Protein AF-A0AAE7ADG5-F1 (afdb_monomer_lite)

Secondary structure (DSSP, 8-state):
---SSSGGGSS--SS-SSS-S--PPPPHHHHHHHHHHHHHHHHHH-TT-HHHHHHHHHHHHHHHHHTT-----GGGGG--HHHHIIIIITTT-HHHHHHHHHHHHHHHHHHTTPPP--TTSS--

pLDDT: mean 80.89, std 19.25, range [38.16, 96.94]

Structure (mmCIF, N/CA/C/O backbone):
data_AF-A0AAE7ADG5-F1
#
_entry.id   AF-A0AAE7ADG5-F1
#
loop_
_atom_site.group_PDB
_atom_site.id
_atom_site.type_symbol
_atom_site.label_atom_id
_atom_site.label_alt_id
_atom_site.label_comp_id
_atom_site.label_asym_id
_atom_site.label_entity_id
_atom_site.label_seq_id
_atom_site.pdbx_PDB_ins_code
_atom_site.Cartn_x
_atom_site.Cartn_y
_atom_site.Cartn_z
_atom_site.occupancy
_atom_site.B_iso_or_equiv
_atom_site.auth_seq_id
_atom_site.auth_comp_id
_atom_site.auth_asym_id
_atom_site.auth_atom_id
_atom_site.pdbx_PDB_model_num
ATOM 1 N N . MET A 1 1 ? -29.224 -21.470 -20.494 1.00 50.34 1 MET A N 1
ATOM 2 C CA . MET A 1 1 ? -28.049 -21.726 -19.638 1.00 50.34 1 MET A CA 1
ATOM 3 C C . MET A 1 1 ? -26.850 -21.430 -20.522 1.00 50.34 1 MET A C 1
ATOM 5 O O . MET A 1 1 ? -26.701 -22.135 -21.502 1.00 50.34 1 MET A O 1
ATOM 9 N N . PHE A 1 2 ? -26.132 -20.339 -20.226 1.00 41.84 2 PHE A N 1
ATOM 10 C CA . PHE A 1 2 ? -24.932 -19.827 -20.916 1.00 41.84 2 PHE A CA 1
ATOM 11 C C . PHE A 1 2 ? -25.053 -19.529 -22.417 1.00 41.84 2 PHE A C 1
ATOM 13 O O . PHE A 1 2 ? -24.735 -20.400 -23.200 1.00 41.84 2 PHE A O 1
ATOM 20 N N . ASP A 1 3 ? -25.433 -18.298 -22.795 1.00 45.97 3 ASP A N 1
ATOM 21 C CA . ASP A 1 3 ? -25.000 -17.706 -24.087 1.00 45.97 3 ASP A CA 1
ATOM 22 C C . ASP A 1 3 ? -25.212 -16.178 -24.228 1.00 45.97 3 ASP A C 1
ATOM 24 O O . ASP A 1 3 ? -24.752 -15.583 -25.193 1.00 45.97 3 ASP A O 1
ATOM 28 N N . ASP A 1 4 ? -25.805 -15.478 -23.251 1.00 41.50 4 ASP A N 1
ATOM 29 C CA . ASP A 1 4 ? -26.000 -14.013 -23.354 1.00 41.50 4 ASP A CA 1
ATOM 30 C C . ASP A 1 4 ? -24.872 -13.150 -22.753 1.00 41.50 4 ASP A C 1
ATOM 32 O O . ASP A 1 4 ? -24.926 -11.922 -22.782 1.00 41.50 4 ASP A O 1
ATOM 36 N N . TYR A 1 5 ? -23.809 -13.756 -22.210 1.00 43.16 5 TYR A N 1
ATOM 37 C CA . TYR A 1 5 ? -22.760 -12.990 -21.515 1.00 43.16 5 TYR A CA 1
ATOM 38 C C . TYR A 1 5 ? -21.665 -12.431 -22.443 1.00 43.16 5 TYR A C 1
ATOM 40 O O . TYR A 1 5 ? -20.860 -11.605 -22.017 1.00 43.16 5 TYR A O 1
ATOM 48 N N . VAL A 1 6 ? -21.619 -12.844 -23.715 1.00 47.50 6 VAL A N 1
ATOM 49 C CA . VAL A 1 6 ? -20.518 -12.480 -24.633 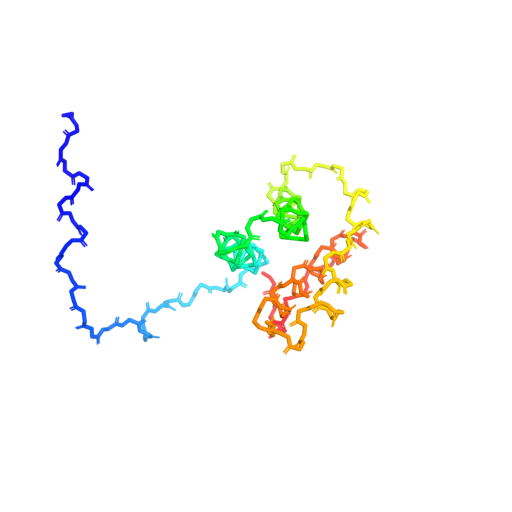1.00 47.50 6 VAL A CA 1
ATOM 50 C C . VAL A 1 6 ? -20.924 -11.414 -25.664 1.00 47.50 6 VAL A C 1
ATOM 52 O O . VAL A 1 6 ? -20.060 -10.727 -26.203 1.00 47.50 6 VAL A O 1
ATOM 55 N N . ALA A 1 7 ? -22.222 -11.178 -25.889 1.00 43.59 7 ALA A N 1
ATOM 56 C CA . ALA A 1 7 ? -22.689 -10.280 -26.953 1.00 43.59 7 ALA A CA 1
ATOM 57 C C . ALA A 1 7 ? -22.772 -8.787 -26.565 1.00 43.59 7 ALA A C 1
ATOM 59 O O . ALA A 1 7 ? -22.727 -7.922 -27.438 1.00 43.59 7 ALA A O 1
ATOM 60 N N . SER A 1 8 ? -22.826 -8.446 -25.275 1.00 40.94 8 SER A N 1
ATOM 61 C CA . SER A 1 8 ? -23.047 -7.051 -24.843 1.00 40.94 8 SER A CA 1
ATOM 62 C C . SER A 1 8 ? -21.783 -6.185 -24.768 1.00 40.94 8 SER A C 1
ATOM 64 O O . SER A 1 8 ? -21.875 -5.009 -24.424 1.00 40.94 8 SER A O 1
ATOM 66 N N . ARG A 1 9 ? -20.593 -6.719 -25.082 1.00 45.22 9 ARG A N 1
ATOM 67 C CA . ARG A 1 9 ? -19.327 -5.967 -24.947 1.00 45.22 9 ARG A CA 1
ATOM 68 C C . ARG A 1 9 ? -18.832 -5.307 -26.240 1.00 45.22 9 ARG A C 1
ATOM 70 O O . ARG A 1 9 ? -17.800 -4.643 -26.208 1.00 45.22 9 ARG A O 1
ATOM 77 N N . SER A 1 10 ? -19.562 -5.443 -27.349 1.00 46.59 10 SER A N 1
ATOM 78 C CA . SER A 1 10 ? -19.016 -5.141 -28.683 1.00 46.59 10 SER A CA 1
ATOM 79 C C . SER A 1 10 ? -19.634 -3.947 -29.425 1.00 46.59 10 SER A C 1
ATOM 81 O O . SER A 1 10 ? -19.183 -3.653 -30.526 1.00 46.59 10 SER A O 1
ATOM 83 N N . TYR A 1 11 ? -20.598 -3.206 -28.859 1.00 39.50 11 TYR A N 1
ATOM 84 C CA . TYR A 1 11 ? -21.274 -2.114 -29.593 1.00 39.50 11 TYR A CA 1
ATOM 85 C C . TYR A 1 11 ? -21.511 -0.824 -28.802 1.00 39.50 11 TYR A C 1
ATOM 87 O O . TYR A 1 11 ? -22.586 -0.237 -28.878 1.00 39.50 11 TYR A O 1
ATOM 95 N N . GLN A 1 12 ? -20.506 -0.317 -28.091 1.00 43.06 12 GLN A N 1
ATOM 96 C CA . GLN A 1 12 ? -20.516 1.100 -27.709 1.00 43.06 12 GLN A CA 1
ATOM 97 C C . GLN A 1 12 ? -19.118 1.700 -27.847 1.00 43.06 12 GLN A C 1
ATOM 99 O O . GLN A 1 12 ? -18.364 1.907 -26.901 1.00 43.06 12 GLN A O 1
ATOM 104 N N . THR A 1 13 ? -18.772 1.937 -29.110 1.00 40.31 13 THR A N 1
ATOM 105 C CA . THR A 1 13 ? -17.696 2.823 -29.534 1.00 40.31 13 THR A CA 1
ATOM 106 C C . THR A 1 13 ? -17.976 4.261 -29.116 1.00 40.31 13 THR A C 1
ATOM 108 O O . THR A 1 13 ? -19.030 4.807 -29.426 1.00 40.31 13 THR A O 1
ATOM 111 N N . ALA A 1 14 ? -16.937 4.858 -28.536 1.00 43.97 14 ALA A N 1
ATOM 112 C CA . ALA A 1 14 ? -16.459 6.207 -28.820 1.00 43.97 14 ALA A CA 1
ATOM 113 C C . ALA A 1 14 ? -17.415 7.378 -28.525 1.00 43.97 14 ALA A C 1
ATOM 115 O O . ALA A 1 14 ? -18.279 7.714 -29.326 1.00 43.97 14 ALA A O 1
ATOM 116 N N . GLY A 1 15 ? -17.135 8.101 -27.432 1.00 39.03 15 GLY A N 1
ATOM 117 C CA . GLY A 1 15 ? -17.455 9.534 -27.380 1.00 39.03 15 GLY A CA 1
ATOM 118 C C . GLY A 1 15 ? -17.967 10.127 -26.069 1.00 39.03 15 GLY A C 1
ATOM 119 O O . GLY A 1 15 ? -18.215 11.323 -26.058 1.00 39.03 15 GLY A O 1
ATOM 120 N N . ALA A 1 16 ? -18.122 9.368 -24.979 1.00 38.16 16 ALA A N 1
ATOM 121 C CA . ALA A 1 16 ? -18.757 9.895 -23.755 1.00 38.16 16 ALA A CA 1
ATOM 122 C C . ALA A 1 16 ? -18.211 9.254 -22.463 1.00 38.16 16 ALA A C 1
ATOM 124 O O . ALA A 1 16 ? -18.952 8.677 -21.673 1.00 38.16 16 ALA A O 1
ATOM 125 N N . GLY A 1 17 ? -16.886 9.248 -22.294 1.00 39.34 17 GLY A N 1
ATOM 126 C CA . GLY A 1 17 ? -16.211 8.447 -21.263 1.00 39.34 17 GLY A CA 1
ATOM 127 C C . GLY A 1 17 ? -15.423 9.220 -20.208 1.00 39.34 17 GLY A C 1
ATOM 128 O O . GLY A 1 17 ? -14.549 8.616 -19.593 1.00 39.34 17 GLY A O 1
ATOM 129 N N . ARG A 1 18 ? -15.630 10.532 -20.019 1.00 44.25 18 ARG A N 1
ATOM 130 C CA . ARG A 1 18 ? -14.876 11.288 -18.987 1.00 44.25 18 ARG A CA 1
ATOM 131 C C . ARG A 1 18 ? -15.729 12.161 -18.075 1.00 44.25 18 ARG A C 1
ATOM 133 O O . ARG A 1 18 ? -15.272 12.559 -17.014 1.00 44.25 18 ARG A O 1
ATOM 140 N N . ASP A 1 19 ? -16.960 12.423 -18.468 1.00 40.88 19 ASP A N 1
ATOM 141 C CA . ASP A 1 19 ? -17.830 13.444 -17.895 1.00 40.88 19 ASP A CA 1
ATOM 142 C C . ASP A 1 19 ? -18.972 12.862 -17.046 1.00 40.88 19 ASP A C 1
ATOM 144 O O . ASP A 1 19 ? -19.576 13.583 -16.258 1.00 40.88 19 ASP A O 1
ATOM 148 N N . ASN A 1 20 ? -19.199 11.544 -17.112 1.00 40.06 20 ASN A N 1
ATOM 149 C CA . ASN A 1 20 ? -20.247 10.855 -16.352 1.00 40.06 20 ASN A CA 1
ATOM 150 C C . ASN A 1 20 ? -19.731 9.698 -15.471 1.00 40.06 20 ASN A C 1
ATOM 152 O O . ASN A 1 20 ? -20.508 8.833 -15.068 1.00 40.06 20 ASN A O 1
ATOM 156 N N . LEU A 1 21 ? -18.435 9.691 -15.114 1.00 49.06 21 LEU A N 1
ATOM 157 C CA . LEU A 1 21 ? -17.922 8.864 -14.010 1.00 49.06 21 LEU A CA 1
ATOM 158 C C . LEU A 1 21 ? -18.303 9.528 -12.674 1.00 49.06 21 LEU A C 1
ATOM 160 O O . LEU A 1 21 ? -17.531 10.207 -12.004 1.00 49.06 21 LEU A O 1
ATOM 164 N N . LEU A 1 22 ? -19.590 9.400 -12.385 1.00 46.06 22 LEU A N 1
ATOM 165 C CA . LEU A 1 22 ? -20.325 9.753 -11.182 1.00 46.06 22 LEU A CA 1
ATOM 166 C C . LEU A 1 22 ? -19.483 9.667 -9.897 1.00 46.06 22 LEU A C 1
ATOM 168 O O . LEU A 1 22 ? -19.079 8.575 -9.508 1.00 46.06 22 LEU A O 1
ATOM 172 N N . LYS A 1 23 ? -19.280 10.822 -9.239 1.00 52.25 23 LYS A N 1
ATOM 173 C CA . LYS A 1 23 ? -19.644 11.164 -7.837 1.00 52.25 23 LYS A CA 1
ATOM 174 C C . LYS A 1 23 ? -19.593 10.069 -6.752 1.00 52.25 23 LYS A C 1
ATOM 176 O O . LYS A 1 23 ? -20.261 10.192 -5.729 1.00 52.25 23 LYS A O 1
ATOM 181 N N . THR A 1 24 ? -18.807 9.025 -6.929 1.00 55.31 24 THR A N 1
ATOM 182 C CA . THR A 1 24 ? -18.502 8.068 -5.874 1.00 55.31 24 THR A CA 1
ATOM 183 C C . THR A 1 24 ? -17.277 8.633 -5.173 1.00 55.31 24 THR A C 1
ATOM 185 O O . THR A 1 24 ? -16.288 8.911 -5.860 1.00 55.31 24 THR A O 1
ATOM 188 N N . PRO A 1 25 ? -17.339 8.921 -3.862 1.00 69.56 25 PRO A N 1
ATOM 189 C CA . PRO A 1 25 ? -16.148 9.347 -3.149 1.00 69.56 25 PRO A CA 1
ATOM 190 C C . PRO A 1 25 ? -15.086 8.269 -3.350 1.00 69.56 25 PRO A C 1
ATOM 192 O O . PRO A 1 25 ? -15.350 7.092 -3.124 1.00 69.56 25 PRO A O 1
ATOM 195 N N . ILE A 1 26 ? -13.922 8.676 -3.857 1.00 82.94 26 ILE A N 1
ATOM 196 C CA . ILE A 1 26 ? -12.771 7.786 -3.985 1.00 82.94 26 ILE A CA 1
ATOM 197 C C . ILE A 1 26 ? -12.468 7.291 -2.578 1.00 82.94 26 ILE A C 1
ATOM 199 O O . ILE A 1 26 ? -12.245 8.111 -1.696 1.00 82.94 26 ILE A O 1
ATOM 203 N N . THR A 1 27 ? -12.467 5.983 -2.370 1.00 90.44 27 THR A N 1
ATOM 204 C CA . THR A 1 27 ? -12.238 5.373 -1.060 1.00 90.44 27 THR A CA 1
ATOM 205 C C . THR A 1 27 ? -10.787 4.928 -0.910 1.00 90.44 27 THR A C 1
ATOM 207 O O . THR A 1 27 ? -10.022 4.845 -1.873 1.00 90.44 27 THR A O 1
ATOM 210 N N . ALA A 1 28 ? -10.395 4.556 0.310 1.00 90.88 28 ALA A N 1
ATOM 211 C CA . ALA A 1 28 ? -9.095 3.932 0.549 1.00 90.88 28 ALA A CA 1
ATOM 212 C C . ALA A 1 28 ? -8.919 2.639 -0.266 1.00 90.88 28 ALA A C 1
ATOM 214 O O . ALA A 1 28 ? -7.819 2.352 -0.731 1.00 90.88 28 ALA A O 1
ATOM 215 N N . LEU A 1 29 ? -10.002 1.879 -0.466 1.00 92.88 29 LEU A N 1
ATOM 216 C CA . LEU A 1 29 ? -9.977 0.645 -1.243 1.00 92.88 29 LEU A CA 1
ATOM 217 C C . LEU A 1 29 ? -9.683 0.923 -2.722 1.00 92.88 29 LEU A C 1
ATOM 219 O O . LEU A 1 29 ? -8.881 0.201 -3.306 1.00 92.88 29 LEU A O 1
ATOM 223 N N . ASP A 1 30 ? -10.226 2.007 -3.285 1.00 91.75 30 ASP A N 1
ATOM 224 C CA . ASP A 1 30 ? -9.964 2.408 -4.675 1.00 91.75 30 ASP A CA 1
ATOM 225 C C . ASP A 1 30 ? -8.481 2.724 -4.912 1.00 91.75 30 ASP A C 1
ATOM 227 O O . ASP A 1 30 ? -7.911 2.330 -5.929 1.00 91.75 30 ASP A O 1
ATOM 231 N N . TYR A 1 31 ? -7.816 3.378 -3.952 1.00 92.81 31 TYR A N 1
ATOM 232 C CA . TYR A 1 31 ? -6.371 3.621 -4.031 1.00 92.81 31 TYR A CA 1
ATOM 233 C C . TYR A 1 31 ? -5.564 2.320 -4.031 1.00 92.81 31 TYR A C 1
ATOM 235 O O . TYR A 1 31 ? -4.601 2.195 -4.793 1.00 92.81 31 TYR A O 1
ATOM 243 N N . ILE A 1 32 ? -5.949 1.351 -3.195 1.00 95.81 32 ILE A N 1
ATOM 244 C CA . ILE A 1 32 ? -5.273 0.050 -3.141 1.00 95.81 32 ILE A CA 1
ATOM 245 C C . ILE A 1 32 ? -5.540 -0.758 -4.414 1.00 95.81 32 ILE A C 1
ATOM 247 O O . ILE A 1 32 ? -4.602 -1.319 -4.979 1.00 95.81 32 ILE A O 1
ATOM 251 N N . ASP A 1 33 ? -6.777 -0.779 -4.906 1.00 95.44 33 ASP A N 1
ATOM 252 C CA . ASP A 1 33 ? -7.142 -1.492 -6.133 1.00 95.44 33 ASP A CA 1
ATOM 253 C C . ASP A 1 33 ? -6.447 -0.902 -7.362 1.00 95.44 33 ASP A C 1
ATOM 255 O O . ASP A 1 33 ? -5.917 -1.652 -8.187 1.00 95.44 33 ASP A O 1
ATOM 259 N N . ASN A 1 34 ? -6.342 0.425 -7.445 1.00 94.50 34 ASN A N 1
ATOM 260 C CA . ASN A 1 34 ? -5.563 1.089 -8.485 1.00 94.50 34 ASN A CA 1
ATOM 261 C C . ASN A 1 34 ? -4.072 0.708 -8.417 1.00 94.50 34 ASN A C 1
ATOM 263 O O . ASN A 1 34 ? -3.471 0.361 -9.434 1.00 94.50 34 ASN A O 1
ATOM 267 N N . ALA A 1 35 ? -3.474 0.702 -7.220 1.00 95.25 35 ALA A N 1
ATOM 268 C CA . ALA A 1 35 ? -2.080 0.292 -7.046 1.00 95.25 35 ALA A CA 1
ATOM 269 C C . ALA A 1 35 ? -1.846 -1.174 -7.447 1.00 95.25 35 ALA A C 1
ATOM 271 O O . ALA A 1 35 ? -0.839 -1.477 -8.093 1.00 95.25 35 ALA A O 1
ATOM 272 N N . ILE A 1 36 ? -2.779 -2.077 -7.124 1.00 96.94 36 ILE A N 1
ATOM 273 C CA . ILE A 1 36 ? -2.728 -3.481 -7.558 1.00 96.94 36 ILE A CA 1
ATOM 274 C C . ILE A 1 36 ? -2.802 -3.566 -9.083 1.00 96.94 36 ILE A C 1
ATOM 276 O O . ILE A 1 36 ? -1.982 -4.259 -9.684 1.00 96.94 36 ILE A O 1
ATOM 280 N N . ALA A 1 37 ? -3.734 -2.848 -9.716 1.00 96.25 37 ALA A N 1
ATOM 281 C CA . ALA A 1 37 ? -3.915 -2.875 -11.165 1.00 96.25 37 ALA A CA 1
ATOM 282 C C . ALA A 1 37 ? -2.661 -2.396 -11.916 1.00 96.25 37 ALA A C 1
ATOM 284 O O . ALA A 1 37 ? -2.189 -3.086 -12.824 1.00 96.25 37 ALA A O 1
ATOM 285 N N . ILE A 1 38 ? -2.079 -1.264 -11.503 1.00 94.94 38 ILE A N 1
ATOM 286 C CA . ILE A 1 38 ? -0.849 -0.730 -12.110 1.00 94.94 38 ILE A CA 1
ATOM 287 C C . ILE A 1 38 ? 0.311 -1.708 -11.888 1.00 94.94 38 ILE A C 1
ATOM 289 O O . ILE A 1 38 ? 1.005 -2.067 -12.839 1.00 94.94 38 ILE A O 1
ATOM 293 N N . THR A 1 39 ? 0.492 -2.209 -10.662 1.00 94.50 39 THR A N 1
ATOM 294 C CA . THR A 1 39 ? 1.584 -3.146 -10.347 1.00 94.50 39 THR A CA 1
ATOM 295 C C . THR A 1 39 ? 1.452 -4.453 -11.133 1.00 94.50 39 THR A C 1
ATOM 297 O O . THR A 1 39 ? 2.447 -4.955 -11.650 1.00 94.50 39 THR A O 1
ATOM 300 N N . ALA A 1 40 ? 0.238 -4.992 -11.281 1.00 94.94 40 ALA A N 1
ATOM 301 C CA . ALA A 1 40 ? -0.020 -6.202 -12.060 1.00 94.94 40 ALA A CA 1
ATOM 302 C C . ALA A 1 40 ? 0.258 -5.989 -13.555 1.00 94.94 40 ALA A C 1
ATOM 304 O O . ALA A 1 40 ? 0.845 -6.853 -14.207 1.00 94.94 40 ALA A O 1
ATOM 305 N N . LEU A 1 41 ? -0.097 -4.818 -14.094 1.00 94.88 41 LEU A N 1
ATOM 306 C CA . LEU A 1 41 ? 0.227 -4.456 -15.472 1.00 94.88 41 LEU A CA 1
ATOM 307 C C . LEU A 1 41 ? 1.746 -4.428 -15.702 1.00 94.88 41 LEU A C 1
ATOM 309 O O . LEU A 1 41 ? 2.219 -4.964 -16.703 1.00 94.88 41 LEU A O 1
ATOM 313 N N . ARG A 1 42 ? 2.516 -3.846 -14.772 1.00 92.12 42 ARG A N 1
ATOM 314 C CA . ARG A 1 42 ? 3.988 -3.820 -14.862 1.00 92.12 42 ARG A CA 1
ATOM 315 C C . ARG A 1 42 ? 4.610 -5.201 -14.657 1.00 92.12 42 ARG A C 1
ATOM 317 O O . ARG A 1 42 ? 5.515 -5.566 -15.403 1.00 92.12 42 ARG A O 1
ATOM 324 N N . TYR A 1 43 ? 4.073 -5.990 -13.726 1.00 92.19 43 TYR A N 1
ATOM 325 C CA . TYR A 1 43 ? 4.478 -7.378 -13.503 1.00 92.19 43 TYR A CA 1
ATOM 326 C C . TYR A 1 43 ? 4.350 -8.218 -14.776 1.00 92.19 43 TYR A C 1
ATOM 328 O O . TYR A 1 43 ? 5.281 -8.929 -15.125 1.00 92.19 43 TYR A O 1
ATOM 336 N N . ASN A 1 44 ? 3.250 -8.083 -15.522 1.00 90.81 44 ASN A N 1
ATOM 337 C CA . ASN A 1 44 ? 3.060 -8.820 -16.776 1.00 90.81 44 ASN A CA 1
ATOM 338 C C . ASN A 1 44 ? 4.095 -8.460 -17.855 1.00 90.81 44 ASN A C 1
ATOM 340 O O . ASN A 1 44 ? 4.371 -9.276 -18.730 1.00 90.81 44 ASN A O 1
ATOM 344 N N . GLY A 1 45 ? 4.661 -7.250 -17.805 1.00 88.75 45 GLY A N 1
ATOM 345 C CA . GLY A 1 45 ? 5.723 -6.825 -18.716 1.00 88.75 45 GLY A CA 1
ATOM 346 C C . GLY A 1 45 ? 7.120 -7.300 -18.309 1.00 88.75 45 GLY A C 1
ATOM 347 O O . GLY A 1 45 ? 7.973 -7.435 -19.183 1.00 88.75 45 GLY A O 1
ATOM 348 N N . ARG A 1 46 ? 7.362 -7.520 -17.007 1.00 87.44 46 ARG A N 1
ATOM 349 C CA . ARG A 1 46 ? 8.658 -7.940 -16.433 1.00 87.44 46 ARG A CA 1
ATOM 350 C C . ARG A 1 46 ? 8.474 -8.837 -15.196 1.00 87.44 46 ARG A C 1
ATOM 352 O O . ARG A 1 46 ? 8.767 -8.408 -14.071 1.00 87.44 46 ARG A O 1
ATOM 359 N N . PRO A 1 47 ? 7.958 -10.066 -15.360 1.00 83.44 47 PRO A N 1
ATOM 360 C CA . PRO A 1 47 ? 7.628 -10.945 -14.238 1.00 83.44 47 PRO A CA 1
ATOM 361 C C . PRO A 1 47 ? 8.860 -11.443 -13.467 1.00 83.44 47 PRO A C 1
ATOM 363 O O . PRO A 1 47 ? 8.734 -11.898 -12.330 1.00 83.44 47 PRO A O 1
ATOM 366 N N . GLU A 1 48 ? 10.049 -11.342 -14.060 1.00 87.38 48 GLU A N 1
ATOM 367 C CA . GLU A 1 48 ? 11.334 -11.689 -13.454 1.00 87.38 48 GLU A CA 1
ATOM 368 C C . GLU A 1 48 ? 11.739 -10.760 -12.299 1.00 87.38 48 GLU A C 1
ATOM 370 O O . GLU A 1 48 ? 12.544 -11.137 -11.444 1.00 87.38 48 GLU A O 1
ATOM 375 N N . LEU A 1 49 ? 11.178 -9.548 -12.242 1.00 86.81 49 LEU A N 1
ATOM 376 C CA . LEU A 1 49 ? 11.497 -8.580 -11.201 1.00 86.81 49 LEU A CA 1
ATOM 377 C C . LEU A 1 49 ? 10.669 -8.854 -9.937 1.00 86.81 49 LEU A C 1
ATOM 379 O O . LEU A 1 49 ? 9.507 -8.462 -9.815 1.00 86.81 49 LEU A O 1
ATOM 383 N N . GLN A 1 50 ? 11.315 -9.475 -8.945 1.00 89.50 50 GLN A N 1
ATOM 384 C CA . GLN A 1 50 ? 10.711 -9.870 -7.662 1.00 89.50 50 GLN A CA 1
ATOM 385 C C . GLN A 1 50 ? 10.073 -8.703 -6.881 1.00 89.50 50 GLN A C 1
ATOM 387 O O . GLN A 1 50 ? 9.202 -8.905 -6.028 1.00 89.50 50 GLN A O 1
ATOM 392 N N . ILE A 1 51 ? 10.489 -7.469 -7.165 1.00 90.88 51 ILE A N 1
ATOM 393 C CA . ILE A 1 51 ? 9.916 -6.263 -6.569 1.00 90.88 51 ILE A CA 1
ATOM 394 C C . ILE A 1 51 ? 8.417 -6.135 -6.872 1.00 90.88 51 ILE A C 1
ATOM 396 O O . ILE A 1 51 ? 7.649 -5.763 -5.986 1.00 90.88 51 ILE A O 1
ATOM 400 N N . TYR A 1 52 ? 7.968 -6.525 -8.069 1.00 91.94 52 TYR A N 1
ATOM 401 C CA . TYR A 1 52 ? 6.559 -6.441 -8.450 1.00 91.94 52 TYR A CA 1
ATOM 402 C C . TYR A 1 52 ? 5.718 -7.497 -7.738 1.00 91.94 52 TYR A C 1
ATOM 404 O O . TYR A 1 52 ? 4.698 -7.160 -7.138 1.00 91.94 52 TYR A O 1
ATOM 412 N N . SER A 1 53 ? 6.168 -8.756 -7.714 1.00 93.12 53 SER A N 1
ATOM 413 C CA . SER A 1 53 ? 5.474 -9.816 -6.972 1.00 93.12 53 SER A CA 1
ATOM 414 C C . SER A 1 53 ? 5.405 -9.501 -5.476 1.00 93.12 53 SER A C 1
ATOM 416 O O . SER A 1 53 ? 4.364 -9.679 -4.846 1.00 93.12 53 SER A O 1
ATOM 418 N N . SER A 1 54 ? 6.487 -8.965 -4.904 1.00 93.81 54 SER A N 1
ATOM 419 C CA . SER A 1 54 ? 6.514 -8.575 -3.490 1.00 93.81 54 SER A CA 1
ATOM 420 C C . SER A 1 54 ? 5.611 -7.374 -3.202 1.00 93.81 54 SER A C 1
ATOM 422 O O . SER A 1 54 ? 4.976 -7.327 -2.147 1.00 93.81 54 SER A O 1
ATOM 424 N N . SER A 1 55 ? 5.516 -6.428 -4.140 1.00 94.19 55 SER A N 1
ATOM 425 C CA . SER A 1 55 ? 4.597 -5.292 -4.045 1.00 94.19 55 SER A CA 1
ATOM 426 C C . SER A 1 55 ? 3.144 -5.756 -4.077 1.00 94.19 55 SER A C 1
ATOM 428 O O . SER A 1 55 ? 2.372 -5.375 -3.202 1.00 94.19 55 SER A O 1
ATOM 430 N N . LEU A 1 56 ? 2.782 -6.657 -4.996 1.00 95.69 56 LEU A N 1
ATOM 431 C CA . LEU A 1 56 ? 1.432 -7.228 -5.080 1.00 95.69 56 LEU A CA 1
ATOM 432 C C . LEU A 1 56 ? 1.012 -7.935 -3.786 1.00 95.69 56 LEU A C 1
ATOM 434 O O . LEU A 1 56 ? -0.100 -7.719 -3.308 1.00 95.69 56 LEU A O 1
ATOM 438 N N . ILE A 1 57 ? 1.904 -8.724 -3.177 1.00 95.56 57 ILE A N 1
ATOM 439 C CA . ILE A 1 57 ? 1.627 -9.404 -1.900 1.00 95.56 57 ILE A CA 1
ATOM 440 C C . ILE A 1 57 ? 1.328 -8.389 -0.788 1.00 95.56 57 ILE A C 1
ATOM 442 O O . ILE A 1 57 ? 0.389 -8.572 -0.011 1.00 95.56 57 ILE A O 1
ATOM 446 N N . GLN A 1 58 ? 2.111 -7.313 -0.707 1.00 96.06 58 GLN A N 1
ATOM 447 C CA . GLN A 1 58 ? 1.924 -6.274 0.305 1.00 96.06 58 GLN A CA 1
ATOM 448 C C . GLN A 1 58 ? 0.652 -5.454 0.069 1.00 96.06 58 GLN A C 1
ATOM 450 O O . GLN A 1 58 ? -0.089 -5.193 1.016 1.00 96.06 58 GLN A O 1
ATOM 455 N N . LEU A 1 59 ? 0.347 -5.108 -1.182 1.00 96.75 59 LEU A N 1
ATOM 456 C CA . LEU A 1 59 ? -0.887 -4.410 -1.542 1.00 96.75 59 LEU A CA 1
ATOM 457 C C . LEU A 1 59 ? -2.128 -5.257 -1.233 1.00 96.75 59 LEU A C 1
ATOM 459 O O . LEU A 1 59 ? -3.082 -4.763 -0.631 1.00 96.75 59 LEU A O 1
ATOM 463 N N . GLN A 1 60 ? -2.095 -6.550 -1.565 1.00 96.25 60 GLN A N 1
ATOM 464 C CA . GLN A 1 60 ? -3.187 -7.474 -1.258 1.00 96.25 60 GLN A CA 1
ATOM 465 C C . GLN A 1 60 ? -3.393 -7.627 0.254 1.00 96.25 60 GLN A C 1
ATOM 467 O O . GLN A 1 60 ? -4.528 -7.734 0.719 1.00 96.25 60 GLN A O 1
ATOM 472 N N . PHE A 1 61 ? -2.313 -7.601 1.035 1.00 95.25 61 PHE A N 1
ATOM 473 C CA . PHE A 1 61 ? -2.404 -7.608 2.490 1.00 95.25 61 PHE A CA 1
ATOM 474 C C . PHE A 1 61 ? -3.123 -6.356 3.019 1.00 95.25 61 PHE A C 1
ATOM 476 O O . PHE A 1 61 ? -4.069 -6.484 3.795 1.00 95.25 61 PHE A O 1
ATOM 483 N N . ILE A 1 62 ? -2.759 -5.158 2.544 1.00 94.62 62 ILE A N 1
ATOM 484 C CA . ILE A 1 62 ? -3.441 -3.907 2.926 1.00 94.62 62 ILE A CA 1
ATOM 485 C C . ILE A 1 62 ? -4.929 -3.963 2.545 1.00 94.62 62 ILE A C 1
ATOM 487 O O . ILE A 1 62 ? -5.786 -3.618 3.361 1.00 94.62 62 ILE A O 1
ATOM 491 N N . LYS A 1 63 ? -5.248 -4.469 1.346 1.00 95.62 63 LYS A N 1
ATOM 492 C CA . LYS A 1 63 ? -6.631 -4.693 0.900 1.00 95.62 63 LYS A CA 1
ATOM 493 C C . LYS A 1 63 ? -7.403 -5.604 1.857 1.00 95.62 63 LYS A C 1
ATOM 495 O O . LYS A 1 63 ? -8.512 -5.269 2.264 1.00 95.62 63 LYS A O 1
ATOM 500 N N . ASN A 1 64 ? -6.821 -6.734 2.251 1.00 94.81 64 ASN A N 1
ATOM 501 C CA . ASN A 1 64 ? -7.474 -7.681 3.155 1.00 94.81 64 ASN A CA 1
ATOM 502 C C . ASN A 1 64 ? -7.716 -7.082 4.547 1.00 94.81 64 ASN A C 1
ATOM 504 O O . ASN A 1 64 ? -8.741 -7.382 5.160 1.00 94.81 64 ASN A O 1
ATOM 508 N N . VAL A 1 65 ? -6.814 -6.221 5.029 1.00 94.12 65 VAL A N 1
ATOM 509 C CA . VAL A 1 65 ? -7.013 -5.491 6.289 1.00 94.12 65 VAL A CA 1
ATOM 510 C C . VAL A 1 65 ? -8.169 -4.494 6.166 1.00 94.12 65 VAL A C 1
ATOM 512 O O . VAL A 1 65 ? -9.009 -4.427 7.063 1.00 94.12 65 VAL A O 1
ATOM 515 N N . LEU A 1 66 ? -8.249 -3.747 5.059 1.00 91.06 66 LEU A N 1
ATOM 516 C CA . LEU A 1 66 ? -9.348 -2.806 4.795 1.00 91.06 66 LEU A CA 1
ATOM 517 C C . LEU A 1 66 ? -10.710 -3.505 4.710 1.00 91.06 66 LEU A C 1
ATOM 519 O O . LEU A 1 66 ? -11.697 -2.990 5.225 1.00 91.06 66 LEU A O 1
ATOM 523 N N . LEU A 1 67 ? -10.755 -4.694 4.107 1.00 92.00 67 LEU A N 1
ATOM 524 C CA . LEU A 1 67 ? -11.964 -5.517 4.014 1.00 92.00 67 LEU A CA 1
ATOM 525 C C . LEU A 1 67 ? -12.320 -6.237 5.329 1.00 92.00 67 LEU A C 1
ATOM 527 O O . LEU A 1 67 ? -13.334 -6.929 5.390 1.00 92.00 67 LEU A O 1
ATOM 531 N N . GLY A 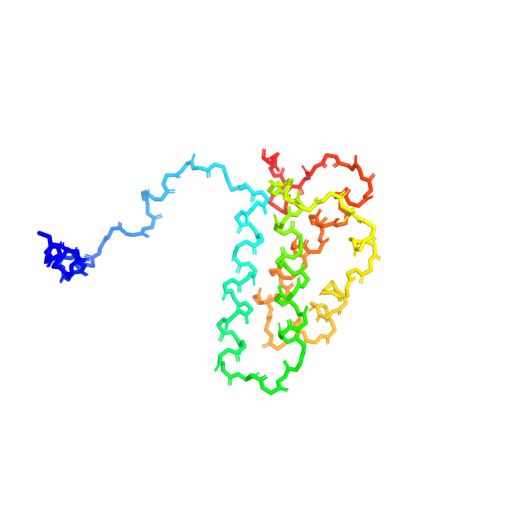1 68 ? -11.488 -6.126 6.372 1.00 91.06 68 GLY A N 1
ATOM 532 C CA . GLY A 1 68 ? -11.684 -6.820 7.650 1.00 91.06 68 GLY A CA 1
ATOM 533 C C . GLY A 1 68 ? -11.482 -8.340 7.589 1.00 91.06 68 GLY A C 1
ATOM 534 O O . GLY A 1 68 ? -11.814 -9.037 8.548 1.00 91.06 68 GLY A O 1
ATOM 535 N N . ILE A 1 69 ? -10.940 -8.853 6.479 1.00 92.88 69 ILE A N 1
ATOM 536 C CA . ILE A 1 69 ? -10.592 -10.269 6.291 1.00 92.88 69 ILE A CA 1
ATOM 537 C C . ILE A 1 69 ? -9.357 -10.599 7.130 1.00 92.88 69 ILE A C 1
ATOM 539 O O . ILE A 1 69 ? -9.328 -11.600 7.844 1.00 92.88 69 ILE A O 1
ATOM 543 N N . GLU A 1 70 ? -8.349 -9.732 7.055 1.00 91.12 70 GLU A N 1
ATOM 544 C CA . GLU A 1 70 ? -7.122 -9.850 7.829 1.00 91.12 70 GLU A CA 1
ATOM 545 C C . GLU A 1 70 ? -7.262 -9.104 9.159 1.00 91.12 70 GLU A C 1
ATOM 547 O O . GLU A 1 70 ? -7.529 -7.898 9.195 1.00 91.12 70 GLU A O 1
ATOM 552 N N . LYS A 1 71 ? -7.084 -9.837 10.260 1.00 86.69 71 LYS A N 1
ATOM 553 C CA . LYS A 1 71 ? -7.220 -9.300 11.622 1.00 86.69 71 LYS A CA 1
ATOM 554 C C . LYS A 1 71 ? -5.871 -8.963 12.236 1.00 86.69 71 LYS A C 1
ATOM 556 O O . LYS A 1 71 ? -5.803 -8.050 13.061 1.00 86.69 71 LYS A O 1
ATOM 561 N N . ASP A 1 72 ? -4.818 -9.676 11.837 1.00 88.44 72 ASP A N 1
ATOM 562 C CA . ASP A 1 72 ? -3.472 -9.382 12.301 1.00 88.44 72 ASP A CA 1
ATOM 563 C C . ASP A 1 72 ? -2.878 -8.238 11.478 1.00 88.44 72 ASP A C 1
ATOM 565 O O . ASP A 1 72 ? -2.505 -8.381 10.314 1.00 88.44 72 ASP A O 1
ATOM 569 N N . LYS A 1 73 ? -2.791 -7.072 12.114 1.00 89.06 73 LYS A N 1
ATOM 570 C CA . LYS A 1 73 ? -2.270 -5.841 11.517 1.00 89.06 73 LYS A CA 1
ATOM 571 C C . LYS A 1 73 ? -0.768 -5.661 11.741 1.00 89.06 73 LYS A C 1
ATOM 573 O O . LYS A 1 73 ? -0.210 -4.702 11.211 1.00 89.06 73 LYS A O 1
ATOM 578 N N . ALA A 1 74 ? -0.093 -6.556 12.472 1.00 90.25 74 ALA A N 1
ATOM 579 C CA . ALA A 1 74 ? 1.318 -6.392 12.838 1.00 90.25 74 ALA A CA 1
ATOM 580 C C . ALA A 1 74 ? 2.227 -6.241 11.608 1.00 90.25 74 ALA A C 1
ATOM 582 O O . ALA A 1 74 ? 3.154 -5.428 11.598 1.00 90.25 74 ALA A O 1
ATOM 583 N N . ARG A 1 75 ? 1.909 -6.959 10.525 1.00 90.06 75 ARG A N 1
ATOM 584 C CA . ARG A 1 75 ? 2.657 -6.893 9.261 1.00 90.06 75 ARG A CA 1
ATOM 585 C C . ARG A 1 75 ? 2.549 -5.539 8.548 1.00 90.06 75 ARG A C 1
ATOM 587 O O . ARG A 1 75 ? 3.397 -5.257 7.707 1.00 90.06 75 ARG A O 1
ATOM 594 N N . LEU A 1 76 ? 1.589 -4.670 8.893 1.00 91.31 76 LEU A N 1
ATOM 595 C CA . LEU A 1 76 ? 1.532 -3.310 8.333 1.00 91.31 76 LEU A CA 1
ATOM 596 C C . LEU A 1 76 ? 2.751 -2.463 8.735 1.00 91.31 76 LEU A C 1
ATOM 598 O O . LEU A 1 76 ? 3.158 -1.580 7.985 1.00 91.31 76 LEU A O 1
ATOM 602 N N . HIS A 1 77 ? 3.378 -2.748 9.882 1.00 89.69 77 HIS A N 1
ATOM 603 C CA . HIS A 1 77 ? 4.611 -2.070 10.303 1.00 89.69 77 HIS A CA 1
ATOM 604 C C . HIS A 1 77 ? 5.853 -2.528 9.524 1.00 89.69 77 HIS A C 1
ATOM 606 O O . HIS A 1 77 ? 6.903 -1.901 9.623 1.00 89.69 77 HIS A O 1
ATOM 612 N N . GLN A 1 78 ? 5.743 -3.619 8.764 1.00 90.56 78 GLN A N 1
ATOM 613 C CA . GLN A 1 78 ? 6.847 -4.246 8.033 1.00 90.56 78 GLN A CA 1
ATOM 614 C C . GLN A 1 78 ? 6.750 -4.017 6.518 1.00 90.56 78 GLN A C 1
ATOM 616 O O . GLN A 1 78 ? 7.463 -4.657 5.747 1.00 90.56 78 GLN A O 1
ATOM 621 N N . LEU A 1 79 ? 5.858 -3.127 6.076 1.00 91.06 79 LEU A N 1
ATOM 622 C CA . LEU A 1 79 ? 5.687 -2.816 4.662 1.00 91.06 79 LEU A CA 1
ATOM 623 C C . LEU A 1 79 ? 6.950 -2.147 4.101 1.00 91.06 79 LEU A C 1
ATOM 625 O O . LEU A 1 79 ? 7.407 -1.124 4.605 1.00 91.06 79 LEU A O 1
ATOM 629 N N . THR A 1 80 ? 7.483 -2.702 3.017 1.00 92.19 80 THR A N 1
ATOM 630 C CA . THR A 1 80 ? 8.655 -2.182 2.296 1.00 92.19 80 THR A CA 1
ATOM 631 C C . THR A 1 80 ? 8.278 -1.444 1.013 1.00 92.19 80 THR A C 1
ATOM 633 O O . THR A 1 80 ? 9.122 -0.743 0.454 1.00 92.19 80 THR A O 1
ATOM 636 N N . ILE A 1 81 ? 7.019 -1.542 0.561 1.00 91.25 81 ILE A N 1
ATOM 637 C CA . ILE A 1 81 ? 6.539 -0.904 -0.681 1.00 91.25 81 ILE A CA 1
ATOM 638 C C . ILE A 1 81 ? 6.769 0.613 -0.726 1.00 91.25 81 ILE A C 1
ATOM 640 O O . ILE A 1 81 ? 7.052 1.144 -1.796 1.00 91.25 81 ILE A O 1
ATOM 644 N N . GLY A 1 82 ? 6.726 1.307 0.417 1.00 86.81 82 GLY A N 1
ATOM 645 C CA . GLY A 1 82 ? 7.013 2.744 0.479 1.00 86.81 82 GLY A CA 1
ATOM 646 C C . GLY A 1 82 ? 8.472 3.079 0.153 1.00 86.81 82 GLY A C 1
ATOM 647 O O . GLY A 1 82 ? 8.746 4.070 -0.515 1.00 86.81 82 GLY A O 1
ATOM 648 N N . ALA A 1 83 ? 9.419 2.226 0.558 1.00 89.69 83 ALA A N 1
ATOM 649 C CA . ALA A 1 83 ? 10.830 2.419 0.233 1.00 89.69 83 ALA A CA 1
ATOM 650 C C . ALA A 1 83 ? 11.105 2.178 -1.260 1.00 89.69 83 ALA A C 1
ATOM 652 O O . ALA A 1 83 ? 11.894 2.903 -1.861 1.00 89.69 83 ALA A O 1
ATOM 653 N N . TRP A 1 84 ? 10.442 1.187 -1.858 1.00 88.69 84 TRP A N 1
ATOM 654 C CA . TRP A 1 84 ? 10.556 0.889 -3.288 1.00 88.69 84 TRP A CA 1
ATOM 655 C C . TRP A 1 84 ? 9.951 1.975 -4.171 1.00 88.69 84 TRP A C 1
ATOM 657 O O . TRP A 1 84 ? 10.549 2.318 -5.187 1.00 88.69 84 TRP A O 1
ATOM 667 N N . ALA A 1 85 ? 8.818 2.554 -3.760 1.00 88.12 85 ALA A N 1
ATOM 668 C CA . ALA A 1 85 ? 8.188 3.670 -4.457 1.00 88.12 85 ALA A CA 1
ATOM 669 C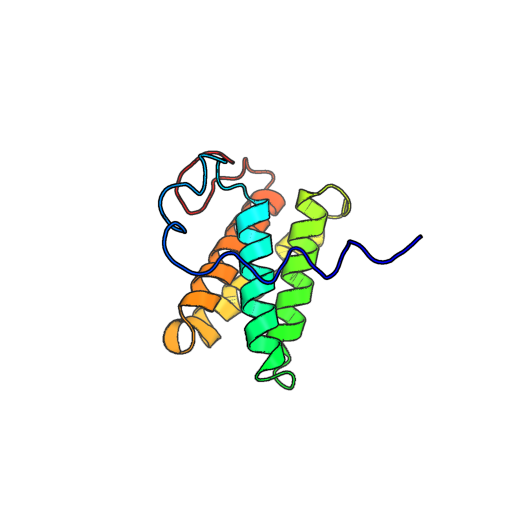 C . ALA A 1 85 ? 9.189 4.802 -4.742 1.00 88.12 85 ALA A C 1
ATOM 671 O O . ALA A 1 85 ? 9.365 5.185 -5.895 1.00 88.12 85 ALA A O 1
ATOM 672 N N . GLY A 1 86 ? 9.897 5.271 -3.710 1.00 83.69 86 GLY A N 1
ATOM 673 C CA . GLY A 1 86 ? 10.880 6.348 -3.851 1.00 83.69 86 GLY A CA 1
ATOM 674 C C . GLY A 1 86 ? 12.190 5.913 -4.512 1.00 83.69 86 GLY A C 1
ATOM 675 O O . GLY A 1 86 ? 12.717 6.615 -5.364 1.00 83.69 86 GLY A O 1
ATOM 676 N N . LYS A 1 87 ? 12.741 4.752 -4.137 1.00 89.25 87 LYS A N 1
ATOM 677 C CA . LYS A 1 87 ? 14.100 4.368 -4.566 1.00 89.25 87 LYS A CA 1
ATOM 678 C C . LYS A 1 87 ? 14.167 3.773 -5.968 1.00 89.25 87 LYS A C 1
ATOM 680 O O . LYS A 1 87 ? 15.119 4.037 -6.692 1.00 89.25 87 LYS A O 1
ATOM 685 N N . GLU A 1 88 ? 13.174 2.973 -6.339 1.00 88.69 88 GLU A N 1
ATOM 686 C CA . GLU A 1 88 ? 13.236 2.146 -7.550 1.00 88.69 88 GLU A CA 1
ATOM 687 C C . GLU A 1 88 ? 12.354 2.711 -8.670 1.00 88.69 88 GLU A C 1
ATOM 689 O O . GLU A 1 88 ? 12.696 2.612 -9.854 1.00 88.69 88 GLU A O 1
ATOM 694 N N . PHE A 1 89 ? 11.224 3.327 -8.304 1.00 90.81 89 PHE A N 1
ATOM 695 C CA . PHE A 1 89 ? 10.188 3.714 -9.260 1.00 90.81 89 PHE A CA 1
ATOM 696 C C . PHE A 1 89 ? 10.058 5.217 -9.483 1.00 90.81 89 PHE A C 1
ATOM 698 O O . PHE A 1 89 ? 9.648 5.596 -10.570 1.00 90.81 89 PHE A O 1
ATOM 705 N N . GLU A 1 90 ? 10.443 6.083 -8.545 1.00 89.12 90 GLU A N 1
ATOM 706 C CA . GLU A 1 90 ? 10.240 7.536 -8.680 1.00 89.12 90 GLU A CA 1
ATOM 707 C C . GLU A 1 90 ? 10.810 8.109 -9.991 1.00 89.12 90 GLU A C 1
ATOM 709 O O . GLU A 1 90 ? 10.144 8.892 -10.666 1.00 89.12 90 GLU A O 1
ATOM 714 N N . ALA A 1 91 ? 11.999 7.656 -10.402 1.00 88.06 91 ALA A N 1
ATOM 715 C CA . ALA A 1 91 ? 12.643 8.100 -11.639 1.00 88.06 91 ALA A CA 1
ATOM 716 C C . ALA A 1 91 ? 12.171 7.355 -12.904 1.00 88.06 91 ALA A C 1
ATOM 718 O O . ALA A 1 91 ? 12.192 7.925 -13.993 1.00 88.06 91 ALA A O 1
ATOM 719 N N . ASN A 1 92 ? 11.781 6.082 -12.781 1.00 88.75 92 ASN A N 1
ATOM 720 C CA . ASN A 1 92 ? 11.554 5.187 -13.927 1.00 88.75 92 ASN A CA 1
ATOM 721 C C . ASN A 1 92 ? 10.067 4.974 -14.252 1.00 88.75 92 ASN A C 1
ATOM 723 O O . ASN A 1 92 ? 9.710 4.737 -15.404 1.00 88.75 92 ASN A O 1
ATOM 727 N N . ASP A 1 93 ? 9.213 5.013 -13.233 1.00 91.44 93 ASP A N 1
ATOM 728 C CA . ASP A 1 93 ? 7.772 4.776 -13.303 1.00 91.44 93 ASP A CA 1
ATOM 729 C C . ASP A 1 93 ? 7.061 5.600 -12.210 1.00 91.44 93 ASP A C 1
ATOM 731 O O . ASP A 1 93 ? 6.620 5.059 -11.188 1.00 91.44 93 ASP A O 1
ATOM 735 N N . PRO A 1 94 ? 6.973 6.933 -12.386 1.00 92.25 94 PRO A N 1
ATOM 736 C CA . PRO A 1 94 ? 6.416 7.833 -11.375 1.00 92.25 94 PRO A CA 1
ATOM 737 C C . PRO A 1 94 ? 4.934 7.552 -11.081 1.00 92.25 94 PRO A C 1
ATOM 739 O O . PRO A 1 94 ? 4.461 7.808 -9.973 1.00 92.25 94 PRO A O 1
ATOM 742 N N . GLU A 1 95 ? 4.201 6.989 -12.048 1.00 94.19 95 GLU A N 1
ATOM 743 C CA . GLU A 1 95 ? 2.817 6.544 -11.864 1.00 94.19 95 GLU A CA 1
ATOM 744 C C . GLU A 1 95 ? 2.745 5.407 -10.834 1.00 94.19 95 GLU A C 1
ATOM 746 O O . GLU A 1 95 ? 1.990 5.493 -9.859 1.00 94.19 95 GLU A O 1
ATOM 751 N N . LEU A 1 96 ? 3.578 4.373 -10.997 1.00 92.69 96 LEU A N 1
ATOM 752 C CA . LEU A 1 96 ? 3.666 3.281 -10.030 1.00 92.69 96 LEU A CA 1
ATOM 753 C C . LEU A 1 96 ? 4.202 3.764 -8.676 1.00 92.69 96 LEU A C 1
ATOM 755 O O . LEU A 1 96 ? 3.669 3.368 -7.639 1.00 92.69 96 LEU A O 1
ATOM 759 N N . ALA A 1 97 ? 5.211 4.637 -8.669 1.00 94.12 97 ALA A N 1
ATOM 760 C CA . ALA A 1 97 ? 5.751 5.217 -7.441 1.00 94.12 97 ALA A CA 1
ATOM 761 C C . ALA A 1 97 ? 4.659 5.925 -6.626 1.00 94.12 97 ALA A C 1
ATOM 763 O O . ALA A 1 97 ? 4.500 5.660 -5.432 1.00 94.12 97 ALA A O 1
ATOM 764 N N . SER A 1 98 ? 3.851 6.763 -7.281 1.00 93.38 98 SER A N 1
ATOM 765 C CA . SER A 1 98 ? 2.732 7.449 -6.633 1.00 93.38 98 SER A CA 1
ATOM 766 C C . SER A 1 98 ? 1.699 6.459 -6.088 1.00 93.38 98 SER A C 1
ATOM 768 O O . SER A 1 98 ? 1.288 6.566 -4.931 1.00 93.38 98 SER A O 1
ATOM 770 N N . ALA A 1 99 ? 1.322 5.448 -6.876 1.00 93.94 99 ALA A N 1
ATOM 771 C CA . ALA A 1 99 ? 0.340 4.451 -6.456 1.00 93.94 99 ALA A CA 1
ATOM 772 C C . ALA A 1 99 ? 0.811 3.635 -5.235 1.00 93.94 99 ALA A C 1
ATOM 774 O O . ALA A 1 99 ? 0.054 3.459 -4.275 1.00 93.94 99 ALA A O 1
ATOM 775 N N . LEU A 1 100 ? 2.072 3.192 -5.229 1.00 95.06 100 LEU A N 1
ATOM 776 C CA . LEU A 1 100 ? 2.671 2.470 -4.102 1.00 95.06 100 LEU A CA 1
ATOM 777 C C . LEU A 1 100 ? 2.833 3.360 -2.864 1.00 95.06 100 LEU A C 1
ATOM 779 O O . LEU A 1 100 ? 2.569 2.904 -1.750 1.00 95.06 100 LEU A O 1
ATOM 783 N N . GLY A 1 101 ? 3.218 4.625 -3.046 1.00 93.62 101 GLY A N 1
ATOM 784 C CA . GLY A 1 101 ? 3.318 5.602 -1.961 1.00 93.62 101 GLY A CA 1
ATOM 785 C C . GLY A 1 101 ? 1.969 5.861 -1.289 1.00 93.62 101 GLY A C 1
ATOM 786 O O . GLY A 1 101 ? 1.866 5.808 -0.062 1.00 93.62 101 GLY A O 1
ATOM 787 N N . ASN A 1 102 ? 0.913 6.041 -2.085 1.00 93.31 102 ASN A N 1
ATOM 788 C CA . ASN A 1 102 ? -0.457 6.207 -1.597 1.00 93.31 102 ASN A CA 1
ATOM 789 C C . ASN A 1 102 ? -0.923 4.988 -0.789 1.00 93.31 102 ASN A C 1
ATOM 791 O O . ASN A 1 102 ? -1.445 5.131 0.319 1.00 93.31 102 ASN A O 1
ATOM 795 N N . ALA A 1 103 ? -0.685 3.781 -1.309 1.00 95.06 103 ALA A N 1
ATOM 796 C CA . ALA A 1 103 ? -1.029 2.545 -0.617 1.00 95.06 103 ALA A CA 1
ATOM 797 C C . ALA A 1 103 ? -0.253 2.374 0.697 1.00 95.06 103 ALA A C 1
ATOM 799 O O . ALA A 1 103 ? -0.837 2.012 1.722 1.00 95.06 103 ALA A O 1
ATOM 800 N N . PHE A 1 104 ? 1.04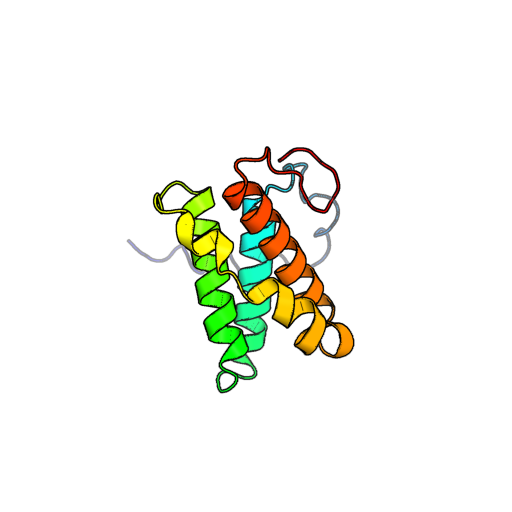7 2.680 0.689 1.00 94.38 104 PHE A N 1
ATOM 801 C CA . PHE A 1 104 ? 1.880 2.652 1.887 1.00 94.38 104 PHE A CA 1
ATOM 802 C C . PHE A 1 104 ? 1.373 3.629 2.950 1.00 94.38 104 PHE A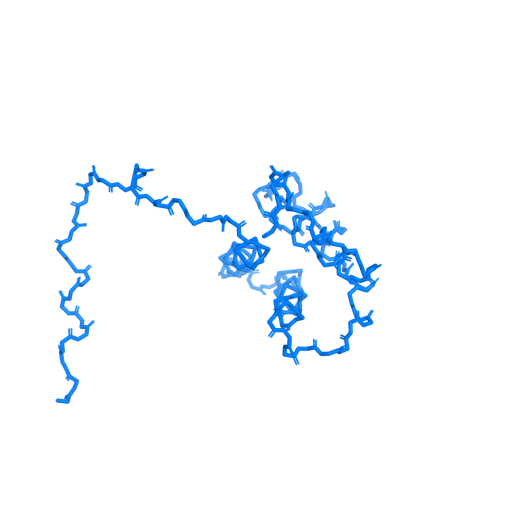 C 1
ATOM 804 O O . PHE A 1 104 ? 1.262 3.253 4.115 1.00 94.38 104 PHE A O 1
ATOM 811 N N . TYR A 1 105 ? 1.004 4.850 2.558 1.00 92.88 105 TYR A N 1
ATOM 812 C CA . TYR A 1 105 ? 0.463 5.847 3.478 1.00 92.88 105 TYR A CA 1
ATOM 813 C C . TYR A 1 105 ? -0.847 5.385 4.133 1.00 92.88 105 TYR A C 1
ATOM 815 O O . TYR A 1 105 ? -1.012 5.511 5.347 1.00 92.88 105 TYR A O 1
ATOM 823 N N . ILE A 1 106 ? -1.758 4.783 3.363 1.00 92.94 106 ILE A N 1
ATOM 824 C CA . ILE A 1 106 ? -2.995 4.186 3.897 1.00 92.94 106 ILE A CA 1
ATOM 825 C C . ILE A 1 106 ? -2.667 3.052 4.879 1.00 92.94 106 ILE A C 1
ATOM 827 O O . ILE A 1 106 ? -3.170 3.044 6.004 1.00 92.94 106 ILE A O 1
ATOM 831 N N . GLY A 1 107 ? -1.787 2.123 4.491 1.00 92.62 107 GLY A N 1
ATOM 832 C CA . GLY A 1 107 ? -1.353 1.019 5.351 1.00 92.62 107 GLY A CA 1
ATOM 833 C C . GLY A 1 107 ? -0.718 1.500 6.660 1.00 92.62 107 GLY A C 1
ATOM 834 O O . GLY A 1 107 ? -1.030 0.976 7.729 1.00 92.62 107 GLY A O 1
ATOM 835 N N . HIS A 1 108 ? 0.112 2.542 6.594 1.00 92.50 108 HIS A N 1
ATOM 836 C CA . HIS A 1 108 ? 0.770 3.144 7.750 1.00 92.50 108 HIS A CA 1
ATOM 837 C C . HIS A 1 108 ? -0.231 3.762 8.735 1.00 92.50 108 HIS A C 1
ATOM 839 O O . HIS A 1 108 ? -0.138 3.515 9.938 1.00 92.50 108 HIS A O 1
ATOM 845 N N . GLN A 1 109 ? -1.230 4.495 8.235 1.00 91.88 109 GLN A N 1
ATOM 846 C CA . GLN A 1 109 ? -2.286 5.065 9.076 1.00 91.88 109 GLN A CA 1
ATOM 847 C C . GLN A 1 109 ? -3.076 3.975 9.810 1.00 91.88 109 GLN A C 1
ATOM 849 O O . GLN A 1 109 ? -3.328 4.095 11.010 1.00 91.88 109 GLN A O 1
ATOM 854 N N . ILE A 1 110 ? -3.405 2.876 9.122 1.00 90.69 110 ILE A N 1
ATOM 855 C CA . ILE A 1 110 ? -4.096 1.733 9.737 1.00 90.69 110 ILE A CA 1
ATOM 856 C C . ILE A 1 110 ? -3.222 1.082 10.818 1.00 90.69 110 ILE A C 1
ATOM 858 O O . ILE A 1 110 ? -3.735 0.741 11.885 1.00 90.69 110 ILE A O 1
ATOM 862 N N . ALA A 1 111 ? -1.917 0.930 10.567 1.00 90.06 111 ALA A N 1
ATOM 863 C CA . ALA A 1 111 ? -0.965 0.362 11.525 1.00 90.06 111 ALA A CA 1
ATOM 864 C C . ALA A 1 111 ? -0.897 1.186 12.820 1.00 90.06 111 ALA A C 1
ATOM 866 O O . ALA A 1 111 ? -0.793 0.640 13.914 1.00 90.06 111 ALA A O 1
ATOM 867 N N . GLN A 1 112 ? -0.996 2.509 12.697 1.00 89.00 112 GLN A N 1
ATOM 868 C CA . GLN A 1 112 ? -0.984 3.443 13.822 1.00 89.00 112 GLN A CA 1
ATOM 869 C C . GLN A 1 112 ? -2.353 3.600 14.508 1.00 89.00 112 GLN A C 1
ATOM 871 O O . GLN A 1 112 ? -2.465 4.345 15.479 1.00 89.00 112 GLN A O 1
ATOM 876 N N . GLY A 1 113 ? -3.400 2.926 14.018 1.00 87.00 113 GLY A N 1
ATOM 877 C CA . GLY A 1 113 ? -4.763 3.082 14.533 1.00 87.00 113 GLY A CA 1
ATOM 878 C C . GLY A 1 113 ? -5.369 4.462 14.252 1.00 87.00 113 GLY A C 1
ATOM 879 O O . GLY A 1 113 ? -6.283 4.889 14.957 1.00 87.00 113 GLY A O 1
ATOM 880 N N . LEU A 1 114 ? -4.857 5.171 13.243 1.00 84.38 114 LEU A N 1
ATOM 881 C CA . LEU A 1 114 ? -5.332 6.495 12.862 1.00 84.38 114 LEU A CA 1
ATOM 882 C C . LEU A 1 114 ? -6.591 6.405 11.999 1.00 84.38 114 LEU A C 1
ATOM 884 O O . LEU A 1 114 ? -6.831 5.424 11.290 1.00 84.38 114 LEU A O 1
ATOM 888 N N . LYS A 1 115 ? -7.384 7.481 12.015 1.00 84.81 115 LYS A N 1
ATOM 889 C CA . LYS A 1 115 ? -8.409 7.692 10.988 1.00 84.81 115 LYS A CA 1
ATOM 890 C C . LYS A 1 115 ? -7.709 7.857 9.644 1.00 84.81 115 LYS A C 1
ATOM 892 O O . LYS A 1 115 ? -6.821 8.697 9.534 1.00 84.81 115 LYS A O 1
ATOM 897 N N . ILE A 1 116 ? -8.127 7.077 8.651 1.00 85.50 116 ILE A N 1
ATOM 898 C CA . ILE A 1 116 ? -7.567 7.150 7.302 1.00 85.50 116 ILE A CA 1
ATOM 899 C C . ILE A 1 116 ? -7.853 8.540 6.731 1.00 85.50 116 ILE A C 1
ATOM 901 O O . ILE A 1 116 ? -8.996 8.979 6.716 1.00 85.50 116 ILE A O 1
ATOM 905 N N . GLN A 1 117 ? -6.807 9.216 6.281 1.00 84.56 117 GLN A N 1
ATOM 906 C CA . GLN A 1 117 ? -6.847 10.397 5.431 1.00 84.56 117 GLN A CA 1
ATOM 907 C C . GLN A 1 117 ? -6.421 9.959 4.037 1.00 84.56 117 GLN A C 1
ATOM 909 O O . GLN A 1 117 ? -5.379 9.309 3.876 1.00 84.56 117 GLN A O 1
ATOM 914 N N . LEU A 1 118 ? -7.235 10.271 3.035 1.00 84.25 118 LEU A N 1
ATOM 915 C CA . LEU A 1 118 ? -6.911 9.908 1.667 1.00 84.25 118 LEU A CA 1
ATOM 916 C C . LEU A 1 118 ? -5.809 10.823 1.109 1.00 84.25 118 LEU A C 1
ATOM 918 O O . LEU A 1 118 ? -5.732 11.995 1.484 1.00 84.25 118 LEU A O 1
ATOM 922 N N . PRO A 1 119 ? -4.993 10.339 0.156 1.00 77.06 119 PRO A N 1
ATOM 923 C CA . PRO A 1 119 ? -3.961 11.151 -0.493 1.00 77.06 119 PRO A CA 1
ATOM 924 C C . PRO A 1 119 ? -4.478 12.418 -1.192 1.00 77.06 119 PRO A C 1
ATOM 926 O O . PRO A 1 119 ? -3.727 13.369 -1.379 1.00 77.06 119 PRO A O 1
ATOM 929 N N . ASN A 1 120 ? -5.758 12.452 -1.578 1.00 77.62 120 ASN A N 1
ATOM 930 C CA . ASN A 1 120 ? -6.418 13.628 -2.159 1.00 77.62 120 ASN A CA 1
ATOM 931 C C . ASN A 1 120 ? -6.897 14.654 -1.108 1.00 77.62 120 ASN A C 1
ATOM 933 O O . ASN A 1 120 ? -7.519 15.649 -1.475 1.00 77.62 120 ASN A O 1
ATOM 937 N N . GLY A 1 121 ? -6.643 14.417 0.183 1.00 68.00 121 GLY A N 1
ATOM 938 C CA . GLY A 1 121 ? -7.074 15.282 1.282 1.00 68.00 121 GLY A CA 1
ATOM 939 C C . GLY A 1 121 ? -8.564 15.183 1.624 1.00 68.00 121 GLY A C 1
ATOM 940 O O . GLY A 1 121 ? -9.040 15.948 2.462 1.00 68.00 121 GLY A O 1
ATOM 941 N N . LEU A 1 122 ? -9.306 14.265 0.997 1.00 65.88 122 LEU A N 1
ATOM 942 C CA . LEU A 1 122 ? -10.702 14.003 1.328 1.00 65.88 122 LEU A CA 1
ATOM 943 C C . LEU A 1 122 ? -10.811 12.961 2.454 1.00 65.88 122 LEU A C 1
ATOM 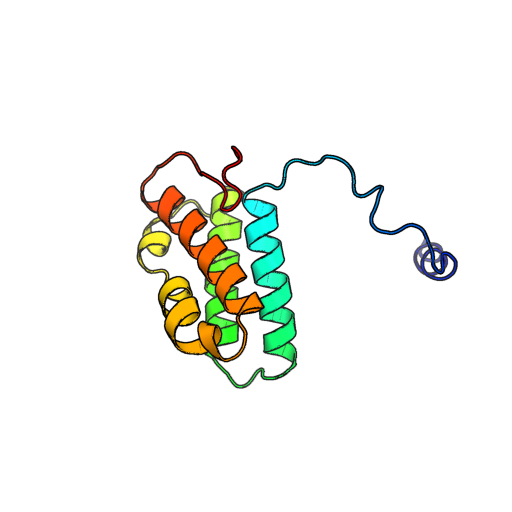945 O O . LEU A 1 122 ? -9.937 12.099 2.600 1.00 65.88 122 LEU A O 1
ATOM 949 N N . PRO A 1 123 ? -11.884 13.019 3.263 1.00 58.09 123 PRO A N 1
ATOM 950 C CA . PRO A 1 123 ? -12.215 11.919 4.155 1.00 58.09 123 PRO A CA 1
ATOM 951 C C . PRO A 1 123 ? -12.522 10.636 3.348 1.00 58.09 123 PRO A C 1
ATOM 953 O O . PRO A 1 123 ? -12.996 10.743 2.213 1.00 58.09 123 PRO A O 1
ATOM 956 N N . PRO A 1 124 ? -12.230 9.453 3.921 1.00 56.72 124 PRO A N 1
ATOM 957 C CA . PRO A 1 124 ? -12.394 8.144 3.291 1.00 56.72 124 PRO A CA 1
ATOM 958 C C . PRO A 1 124 ? -13.851 7.730 3.089 1.00 56.72 124 PRO A C 1
ATOM 960 O O . PRO A 1 124 ? -14.722 8.209 3.854 1.00 56.72 124 PRO A O 1
#

Foldseek 3Di:
DDDPPPPPPPPDDDDDPDPPPDDDPCDLLNLLVQLLVVLVVVCVVPVVPVLSVLLNVLSVQLNCVVVVNDPDLVCLVVDCLLVCLPPPDVVPPVVSSVSSNQSNQQSVCVSVVHQDQGPVRDHD

Radius of gyration: 17.13 Å; chains: 1; bounding box: 42×37×44 Å

Sequence (124 aa):
MFDDYVASRSYQTAGAGRDNLLKTPITALDYIDNAIAITALRYNGRPELQIYSSSLIQLQFIKNVLLGIEKDKARLHQLTIGAWAGKEFEANDPELASALGNAFYIGHQIAQGLKIQLPNGLPP